Protein AF-A0A0J8TZH1-F1 (afdb_monomer)

pLDDT: mean 82.51, std 19.26, range [28.81, 97.75]

Organism: NCBI:txid451644

Secondary structure (DSSP, 8-state):
-------------TT--TTS--PPPBHHHHHHHHHHHTT-EEES--S-EEE-SS-TTSEEE---SEEEHHHHHHHHHHHTT-EEE-TTS-EEE--TTSBEEE--TTS--PEEEEEEE-TTS-EEEEEE--TT--

Foldseek 3Di:
DDDDDDDDDWPDPPPDDVPDDQDFAFQQNLLVVLVVQAFAKEAFFDLDWAAAQVDLQAIETETDGIDGSNVSSVSLVVQAQHWDQHLVRDTRHRHRRHFYFHHDRNHHGFGFRGWGQDPVRYTYTDGDHDPVPD

Radius of gyration: 15.53 Å; Cα contacts (8 Å, |Δi|>4): 274; chains: 1; bounding box: 38×29×51 Å

Solvent-accessible surface area (backbone atoms only — not comparable to full-atom values): 7620 Å² total; per-residue (Å²): 140,86,86,80,77,94,72,76,89,76,70,57,59,91,86,56,59,97,86,53,75,86,58,65,27,25,42,38,56,48,36,53,53,23,51,75,51,29,85,40,42,31,35,48,53,43,89,52,72,45,47,26,58,80,43,75,82,26,36,16,28,19,69,32,61,76,39,42,22,42,56,49,25,52,55,55,58,72,41,52,81,38,72,46,78,22,89,89,72,43,85,30,76,37,53,48,86,23,46,26,24,49,18,44,90,81,37,69,47,35,25,31,48,46,60,46,74,42,98,86,67,37,24,36,68,36,66,42,78,46,91,87,70,128

Structure (mmCIF, N/CA/C/O backbone):
data_AF-A0A0J8TZH1-F1
#
_entry.id   AF-A0A0J8TZH1-F1
#
loop_
_atom_site.group_PDB
_atom_site.id
_atom_site.type_symbol
_atom_site.label_atom_id
_atom_site.label_alt_id
_atom_site.label_comp_id
_atom_site.label_asym_id
_atom_site.label_entity_id
_atom_site.label_seq_id
_atom_site.pdbx_PDB_ins_code
_atom_site.Cartn_x
_atom_site.Cartn_y
_atom_site.Cartn_z
_atom_site.occupancy
_atom_site.B_iso_or_equiv
_atom_site.auth_seq_id
_atom_site.auth_comp_id
_atom_site.auth_asym_id
_atom_site.auth_atom_id
_atom_site.pdbx_PDB_model_num
ATOM 1 N N . MET A 1 1 ? -15.198 -19.920 35.580 1.00 33.78 1 MET A N 1
ATOM 2 C CA . MET A 1 1 ? -16.263 -19.127 34.936 1.00 33.78 1 MET A CA 1
ATOM 3 C C . MET A 1 1 ? -15.551 -18.093 34.095 1.00 33.78 1 MET A C 1
ATOM 5 O O . MET A 1 1 ? -14.920 -17.218 34.667 1.00 33.78 1 MET A O 1
ATOM 9 N N . ILE A 1 2 ? -15.483 -18.301 32.783 1.00 28.81 2 ILE A N 1
ATOM 10 C CA . ILE A 1 2 ? -14.762 -17.396 31.888 1.00 28.81 2 ILE A CA 1
ATOM 11 C C . ILE A 1 2 ? -15.811 -16.759 30.986 1.00 28.81 2 ILE A C 1
ATOM 13 O O . ILE A 1 2 ? -16.423 -17.442 30.169 1.00 28.81 2 ILE A O 1
ATOM 17 N N . GLU A 1 3 ? -16.058 -15.472 31.211 1.00 33.12 3 GLU A N 1
ATOM 18 C CA . GLU A 1 3 ? -16.819 -14.620 30.307 1.00 33.12 3 GLU A CA 1
ATOM 19 C C . GLU A 1 3 ? -15.886 -14.139 29.194 1.00 33.12 3 GLU A C 1
ATOM 21 O O . GLU A 1 3 ? -14.834 -13.567 29.475 1.00 33.12 3 GLU A O 1
ATOM 26 N N . PHE A 1 4 ? -16.289 -14.313 27.936 1.00 34.97 4 PHE A N 1
ATOM 27 C CA . PHE A 1 4 ? -15.706 -13.570 26.824 1.00 34.97 4 PHE A CA 1
ATOM 28 C C . PHE A 1 4 ? -16.791 -12.712 26.185 1.00 34.97 4 PHE A C 1
ATOM 30 O O . PHE A 1 4 ? -17.778 -13.202 25.638 1.00 34.97 4 PHE A O 1
ATOM 37 N N . ARG A 1 5 ? -16.600 -11.402 26.352 1.00 35.31 5 ARG A N 1
ATOM 38 C CA . ARG A 1 5 ? -17.447 -10.329 25.846 1.00 35.31 5 ARG A CA 1
ATOM 39 C C . ARG A 1 5 ? -17.443 -10.315 24.320 1.00 35.31 5 ARG A C 1
ATOM 41 O O . ARG A 1 5 ? -16.415 -10.510 23.681 1.00 35.31 5 ARG A O 1
ATOM 48 N N . THR A 1 6 ? -18.613 -10.016 23.777 1.00 58.03 6 THR A N 1
ATOM 49 C CA . THR A 1 6 ? -18.880 -9.640 22.389 1.00 58.03 6 THR A CA 1
ATOM 50 C C . THR A 1 6 ? -17.861 -8.616 21.877 1.00 58.03 6 THR A C 1
ATOM 52 O O . THR A 1 6 ? -17.789 -7.509 22.409 1.00 58.03 6 THR A O 1
ATOM 55 N N . GLY A 1 7 ? -17.104 -8.964 20.840 1.00 34.69 7 GLY A N 1
ATOM 56 C CA . GLY A 1 7 ? -16.183 -8.057 20.162 1.00 34.69 7 GLY A CA 1
ATOM 57 C C . GLY A 1 7 ? -15.993 -8.496 18.715 1.00 34.69 7 GLY A C 1
ATOM 58 O O . GLY A 1 7 ? -15.628 -9.637 18.472 1.00 34.69 7 GLY A O 1
ATOM 59 N N . THR A 1 8 ? -16.342 -7.588 17.806 1.00 39.12 8 THR A N 1
ATOM 60 C CA . THR A 1 8 ? -16.113 -7.476 16.354 1.00 39.12 8 THR A CA 1
ATOM 61 C C . THR A 1 8 ? -15.284 -8.582 15.675 1.00 39.12 8 THR A C 1
ATOM 63 O O . THR A 1 8 ? -14.226 -8.939 16.194 1.00 39.12 8 THR A O 1
ATOM 66 N N . PRO A 1 9 ? -15.680 -9.087 14.484 1.00 34.59 9 PRO A N 1
ATOM 67 C CA . PRO A 1 9 ? -14.871 -10.071 13.772 1.00 34.59 9 PRO A CA 1
ATOM 68 C C . PRO A 1 9 ? -13.493 -9.473 13.480 1.00 34.59 9 PRO A C 1
ATOM 70 O 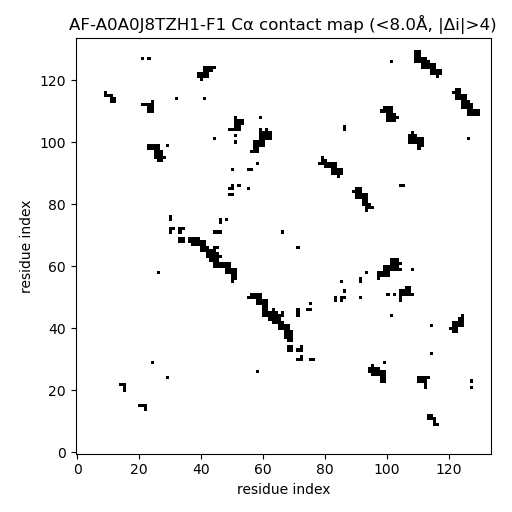O . PRO A 1 9 ? -13.363 -8.530 12.700 1.00 34.59 9 PRO A O 1
ATOM 73 N N . ARG A 1 10 ? -12.460 -10.015 14.131 1.00 41.44 10 ARG A N 1
ATOM 74 C CA . ARG A 1 10 ? -11.081 -9.825 13.697 1.00 41.44 10 ARG A CA 1
ATOM 75 C C . ARG A 1 10 ? -10.970 -10.537 12.358 1.00 41.44 10 ARG A C 1
ATOM 77 O O . ARG A 1 10 ? -10.911 -11.762 12.321 1.00 41.44 10 ARG A O 1
ATOM 84 N N . LEU A 1 11 ? -10.943 -9.779 11.270 1.00 41.56 11 LEU A N 1
ATOM 85 C CA . LEU A 1 11 ? -10.306 -10.240 10.044 1.00 41.56 11 LEU A CA 1
ATOM 86 C C . LEU A 1 11 ? -8.794 -10.188 10.296 1.00 41.56 11 LEU A C 1
ATOM 88 O O . LEU A 1 11 ? -8.092 -9.340 9.772 1.00 41.56 11 LEU A O 1
ATOM 92 N N . SER A 1 12 ? -8.304 -11.045 11.198 1.00 50.41 12 SER A N 1
ATOM 93 C CA . SER A 1 12 ? -6.909 -11.465 11.124 1.00 50.41 12 SER A CA 1
ATOM 94 C C . SER A 1 12 ? -6.729 -12.131 9.772 1.00 50.41 12 SER A C 1
ATOM 96 O O . SER A 1 12 ? -7.662 -12.810 9.327 1.00 50.41 12 SER A O 1
ATOM 98 N N . ASN A 1 13 ? -5.560 -11.977 9.152 1.00 48.03 13 ASN A N 1
ATOM 99 C CA . ASN A 1 13 ? -5.202 -12.751 7.971 1.00 48.03 13 ASN A CA 1
ATOM 100 C C . ASN A 1 13 ? -5.701 -14.210 8.129 1.00 48.03 13 ASN A C 1
ATOM 102 O O . ASN A 1 13 ? -5.221 -14.911 9.026 1.00 48.03 13 ASN A O 1
ATOM 106 N N . PRO A 1 14 ? -6.668 -14.691 7.318 1.00 47.91 14 PRO A N 1
ATOM 107 C CA . PRO A 1 14 ? -7.194 -16.052 7.448 1.00 47.91 14 PRO A CA 1
ATOM 108 C C . PRO A 1 14 ? -6.127 -17.126 7.170 1.00 47.91 14 PRO A C 1
ATOM 110 O O . PRO A 1 14 ? -6.407 -18.316 7.301 1.00 47.91 14 PRO A O 1
ATOM 113 N N . LEU A 1 15 ? -4.913 -16.714 6.791 1.00 47.09 15 LEU A N 1
ATOM 114 C CA . LEU A 1 15 ? -3.772 -17.561 6.474 1.00 47.09 15 LEU A CA 1
ATOM 115 C C . LEU A 1 15 ? -2.757 -17.724 7.617 1.00 47.09 15 LEU A C 1
ATOM 117 O O . LEU A 1 15 ? -1.764 -18.415 7.398 1.00 47.09 15 LEU A O 1
ATOM 121 N N . THR A 1 16 ? -2.962 -17.130 8.801 1.00 46.91 16 THR A N 1
ATOM 122 C CA . THR A 1 16 ? -1.981 -17.242 9.898 1.00 46.91 16 THR A CA 1
ATOM 123 C C . THR A 1 16 ? -2.651 -17.643 11.212 1.00 46.91 16 THR A C 1
ATOM 125 O O . THR A 1 16 ? -3.347 -16.840 11.838 1.00 46.91 16 THR A O 1
ATOM 128 N N . ALA A 1 17 ? -2.442 -18.886 11.658 1.00 45.31 17 ALA A N 1
ATOM 129 C CA . ALA A 1 17 ? -2.862 -19.316 12.988 1.00 45.31 17 ALA A CA 1
ATOM 130 C C . ALA A 1 17 ? -1.886 -18.798 14.068 1.00 45.31 17 ALA A C 1
ATOM 132 O O . ALA A 1 17 ? -0.729 -18.484 13.770 1.00 45.31 17 ALA A O 1
ATOM 133 N N . PRO A 1 18 ? -2.300 -18.712 15.348 1.00 45.38 18 PRO A N 1
ATOM 134 C CA . PRO A 1 18 ? -1.391 -18.355 16.434 1.00 45.38 18 PRO A CA 1
ATOM 135 C C . PRO A 1 18 ? -0.218 -19.347 16.519 1.00 45.38 18 PRO A C 1
ATOM 137 O O . PRO A 1 18 ? -0.422 -20.516 16.840 1.00 45.38 18 PRO A O 1
ATOM 140 N N . GLY A 1 19 ? 1.003 -18.874 16.255 1.00 52.00 19 GLY A N 1
ATOM 141 C CA . GLY A 1 19 ? 2.227 -19.687 16.258 1.00 52.00 19 GLY A CA 1
ATOM 142 C C . GLY A 1 19 ? 2.776 -20.031 14.870 1.00 52.00 19 GLY A C 1
ATOM 143 O O . GLY A 1 19 ? 3.916 -20.488 14.788 1.00 52.00 19 GLY A O 1
ATOM 144 N N . ASP A 1 20 ? 2.025 -19.763 13.798 1.00 54.47 20 ASP A N 1
ATOM 145 C CA . ASP A 1 20 ? 2.555 -19.845 12.438 1.00 54.47 20 ASP A CA 1
ATOM 146 C C . ASP A 1 20 ? 3.507 -18.672 12.155 1.00 54.47 20 ASP A C 1
ATOM 148 O O . ASP A 1 20 ? 3.314 -17.567 12.681 1.00 54.47 20 ASP A O 1
ATOM 152 N N . PRO A 1 21 ? 4.544 -18.878 11.320 1.00 64.19 21 PRO A N 1
ATOM 153 C CA . PRO A 1 21 ? 5.376 -17.779 10.864 1.00 64.19 21 PRO A CA 1
ATOM 154 C C . PRO A 1 21 ? 4.496 -16.745 10.162 1.00 64.19 21 PRO A C 1
ATOM 156 O O . PRO A 1 21 ? 3.700 -17.080 9.284 1.00 64.19 21 PRO A O 1
ATOM 159 N N . VAL A 1 22 ? 4.649 -15.481 10.557 1.00 72.62 22 VAL A N 1
ATOM 160 C CA . VAL A 1 22 ? 3.945 -14.357 9.939 1.00 72.62 22 VAL A CA 1
ATOM 161 C C . VAL A 1 22 ? 4.253 -14.365 8.443 1.00 72.62 22 VAL A C 1
ATOM 163 O O . VAL A 1 22 ? 5.395 -14.141 8.044 1.00 72.62 22 VAL A O 1
ATOM 166 N N . LYS A 1 23 ? 3.242 -14.662 7.622 1.00 84.06 23 LYS A N 1
ATOM 167 C CA . LYS A 1 23 ? 3.384 -14.724 6.168 1.00 84.06 23 L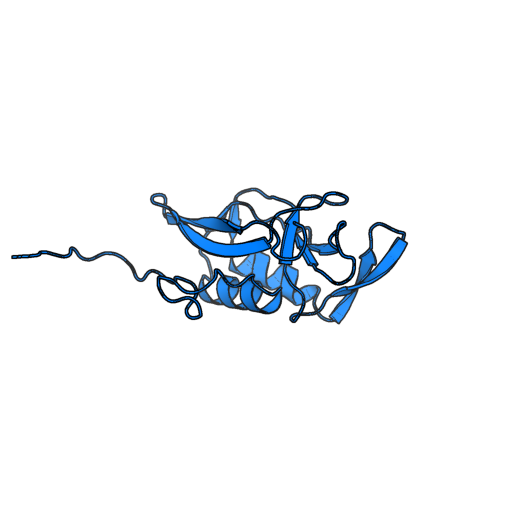YS A CA 1
ATOM 168 C C . LYS A 1 23 ? 3.312 -13.306 5.582 1.00 84.06 23 LYS A C 1
ATOM 170 O O . LYS A 1 23 ? 2.273 -12.663 5.736 1.00 84.06 23 LYS A O 1
ATOM 175 N N . PRO A 1 24 ? 4.359 -12.831 4.883 1.00 90.62 24 PRO A N 1
ATOM 176 C CA . PRO A 1 24 ? 4.302 -11.581 4.135 1.00 90.62 24 PRO A CA 1
ATOM 177 C C . PRO A 1 24 ? 3.185 -11.574 3.095 1.00 90.62 24 PRO A C 1
ATOM 179 O O . PRO A 1 24 ? 2.944 -12.584 2.428 1.00 90.62 24 PRO A O 1
ATOM 182 N N . TYR A 1 25 ? 2.531 -10.427 2.943 1.00 93.75 25 TYR A N 1
ATOM 183 C CA . TYR A 1 25 ? 1.562 -10.212 1.881 1.00 93.75 25 TYR A CA 1
ATOM 184 C C . TYR A 1 25 ? 2.266 -10.138 0.535 1.00 93.75 25 TYR A C 1
ATOM 186 O O . TYR A 1 25 ? 3.300 -9.482 0.370 1.00 93.75 25 TYR A O 1
ATOM 194 N N . THR A 1 26 ? 1.651 -10.770 -0.455 1.00 95.62 26 THR A N 1
ATOM 195 C CA . THR A 1 26 ? 1.822 -10.354 -1.840 1.00 95.62 26 THR A CA 1
ATOM 196 C C . THR A 1 26 ? 0.979 -9.107 -2.128 1.00 95.62 26 THR A C 1
ATOM 198 O O . THR A 1 26 ? 0.058 -8.768 -1.380 1.00 95.62 26 THR A O 1
ATOM 201 N N . LEU A 1 27 ? 1.256 -8.411 -3.231 1.00 95.81 27 LEU A N 1
ATOM 202 C CA . LEU A 1 27 ? 0.430 -7.295 -3.686 1.00 95.81 27 LEU A CA 1
ATOM 203 C C . LEU A 1 27 ? -1.024 -7.742 -3.925 1.00 95.81 27 LEU A C 1
ATOM 205 O O . LEU A 1 27 ? -1.947 -6.988 -3.631 1.00 95.81 27 LEU A O 1
ATOM 209 N N . GLY A 1 28 ? -1.228 -8.971 -4.411 1.00 96.38 28 GLY A N 1
ATOM 210 C CA . GLY A 1 28 ? -2.547 -9.589 -4.546 1.00 96.38 28 GLY A CA 1
ATOM 211 C C . GLY A 1 28 ? -3.246 -9.770 -3.199 1.00 96.38 28 GLY A C 1
ATOM 212 O O . GLY A 1 28 ? -4.362 -9.282 -3.043 1.00 96.38 28 GLY A O 1
ATOM 213 N N . ASP A 1 29 ? -2.565 -10.366 -2.211 1.00 96.00 29 ASP A N 1
ATOM 214 C CA . ASP A 1 29 ? -3.122 -10.560 -0.860 1.00 96.00 29 ASP A CA 1
ATOM 215 C C . ASP A 1 29 ? -3.564 -9.221 -0.237 1.00 96.00 29 ASP A C 1
ATOM 217 O O . ASP A 1 29 ? -4.646 -9.115 0.345 1.00 96.00 29 ASP A O 1
ATOM 221 N N . LEU A 1 30 ? -2.749 -8.170 -0.400 1.00 96.50 30 LEU A N 1
ATOM 222 C CA . LEU A 1 30 ? -3.076 -6.831 0.087 1.00 96.50 30 LEU A CA 1
ATOM 223 C C . LEU A 1 30 ? -4.310 -6.248 -0.617 1.00 96.50 30 LEU A C 1
ATOM 225 O O . LEU A 1 30 ? -5.187 -5.694 0.048 1.00 96.50 30 LEU A O 1
ATOM 229 N N . ILE A 1 31 ? -4.388 -6.353 -1.948 1.00 97.19 31 ILE A N 1
ATOM 230 C CA . ILE A 1 31 ? -5.538 -5.867 -2.725 1.00 97.19 31 ILE A CA 1
ATOM 231 C C . ILE A 1 31 ? -6.814 -6.585 -2.286 1.00 97.19 31 ILE A C 1
ATOM 233 O O . ILE A 1 31 ? -7.816 -5.915 -2.029 1.00 97.19 31 ILE A O 1
ATOM 237 N N . ASP A 1 32 ? -6.776 -7.910 -2.156 1.00 96.62 32 ASP A N 1
ATOM 238 C CA . ASP A 1 32 ? -7.928 -8.714 -1.753 1.00 96.62 32 ASP A CA 1
ATOM 239 C C . ASP A 1 32 ? -8.407 -8.323 -0.349 1.00 96.62 32 ASP A C 1
ATOM 241 O O . ASP A 1 32 ? -9.602 -8.083 -0.142 1.00 96.62 32 ASP A O 1
ATOM 245 N N . HIS A 1 33 ? -7.487 -8.149 0.608 1.00 95.19 33 HIS A N 1
ATOM 246 C CA . HIS A 1 33 ? -7.853 -7.705 1.953 1.00 95.19 33 HIS A CA 1
ATOM 247 C C . HIS A 1 33 ? -8.481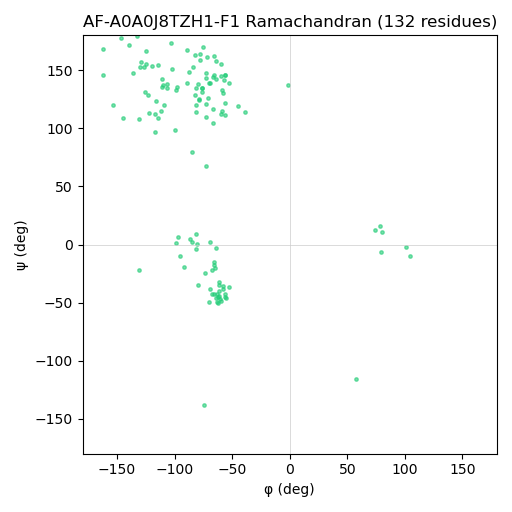 -6.298 1.928 1.00 95.19 33 HIS A C 1
ATOM 249 O O . HIS A 1 33 ? -9.550 -6.082 2.501 1.00 95.19 33 HIS A O 1
ATOM 255 N N . LEU A 1 34 ? -7.896 -5.346 1.193 1.00 96.75 34 LEU A N 1
ATOM 256 C CA . LEU A 1 34 ? -8.451 -3.995 1.045 1.00 96.75 34 LEU A CA 1
ATOM 257 C C . LEU A 1 34 ? -9.845 -3.991 0.386 1.00 96.75 34 LEU A C 1
ATOM 259 O O . LEU A 1 34 ? -10.697 -3.180 0.758 1.00 96.75 34 LEU A O 1
ATOM 263 N N . GLN A 1 35 ? -10.106 -4.894 -0.566 1.00 96.62 35 GLN A N 1
ATOM 264 C CA . GLN A 1 35 ? -11.428 -5.049 -1.180 1.00 96.62 35 GLN A CA 1
ATOM 265 C C . GLN A 1 35 ? -12.471 -5.540 -0.171 1.00 96.62 35 GLN A C 1
ATOM 267 O O . GLN A 1 35 ? -13.574 -4.992 -0.133 1.00 96.62 35 GLN A O 1
ATOM 272 N N . VAL A 1 36 ? -12.116 -6.512 0.677 1.00 95.62 36 VAL A N 1
ATOM 273 C CA . VAL A 1 36 ? -12.990 -7.009 1.756 1.00 95.62 36 VAL A CA 1
ATOM 274 C C . VAL A 1 36 ? -13.330 -5.895 2.751 1.00 95.62 36 VAL A C 1
ATOM 276 O O . VAL A 1 36 ? -14.482 -5.769 3.166 1.00 95.62 36 VAL A O 1
ATOM 279 N N . LEU A 1 37 ? -12.359 -5.043 3.093 1.00 94.12 37 LEU A N 1
ATOM 280 C CA . LEU A 1 37 ? -12.564 -3.903 3.995 1.00 94.12 37 LEU A CA 1
ATOM 281 C C . LEU A 1 37 ? -13.479 -2.810 3.410 1.00 94.12 37 LEU A C 1
ATOM 283 O O . LEU A 1 37 ? -14.071 -2.019 4.154 1.00 94.12 37 LEU A O 1
ATOM 287 N N . GLY A 1 38 ? -13.617 -2.741 2.084 1.00 95.06 38 GLY A N 1
ATOM 288 C CA . GLY A 1 38 ? -14.549 -1.848 1.403 1.00 95.06 38 GLY A CA 1
ATOM 289 C C . GLY A 1 38 ? -14.331 -0.372 1.753 1.00 95.06 38 GLY A C 1
ATOM 290 O O . GLY A 1 38 ? -13.312 0.225 1.422 1.00 95.06 38 GLY A O 1
ATOM 291 N N . ASN A 1 39 ? -15.309 0.264 2.401 1.00 96.75 39 ASN A N 1
ATOM 292 C CA . ASN A 1 39 ? -15.253 1.697 2.722 1.00 96.75 39 ASN A CA 1
ATOM 293 C C . ASN A 1 39 ? -14.536 2.033 4.040 1.00 96.75 39 ASN A C 1
ATOM 295 O O . ASN A 1 39 ? -14.539 3.207 4.429 1.00 96.75 39 ASN A O 1
ATOM 299 N N . ALA A 1 40 ? -13.945 1.044 4.717 1.00 97.12 40 ALA A N 1
ATOM 300 C CA . ALA A 1 40 ? -13.158 1.269 5.923 1.00 97.12 40 ALA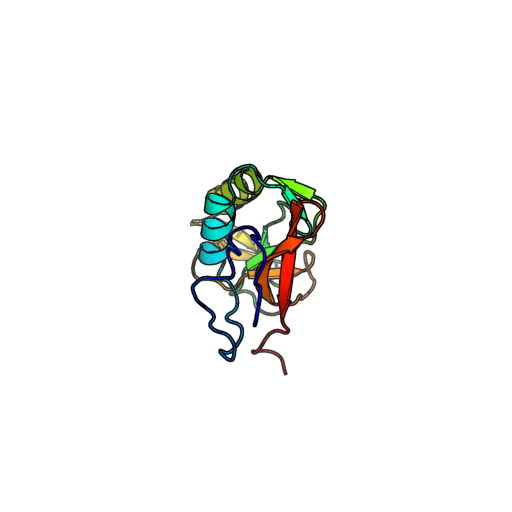 A CA 1
ATOM 301 C C . ALA A 1 40 ? -11.956 2.193 5.658 1.00 97.12 40 ALA A C 1
ATOM 303 O O . ALA A 1 40 ? -11.471 2.321 4.529 1.00 97.12 40 ALA A O 1
ATOM 304 N N . LYS A 1 41 ? -11.489 2.857 6.716 1.00 97.75 41 LYS A N 1
ATOM 305 C CA . LYS A 1 41 ? -10.291 3.699 6.680 1.00 97.75 41 LYS A CA 1
ATOM 306 C C . LYS A 1 41 ? -9.062 2.857 7.000 1.00 97.75 41 LYS A C 1
ATOM 308 O O . LYS A 1 41 ? -9.116 2.058 7.929 1.00 97.75 41 LYS A O 1
ATOM 313 N N . VAL A 1 42 ? -7.974 3.089 6.277 1.00 97.12 42 VAL A N 1
ATOM 314 C CA . VAL A 1 42 ? -6.671 2.447 6.460 1.00 97.12 42 VAL A CA 1
ATOM 315 C C . VAL A 1 42 ? -5.619 3.535 6.629 1.00 97.12 42 VAL A C 1
ATOM 317 O O . VAL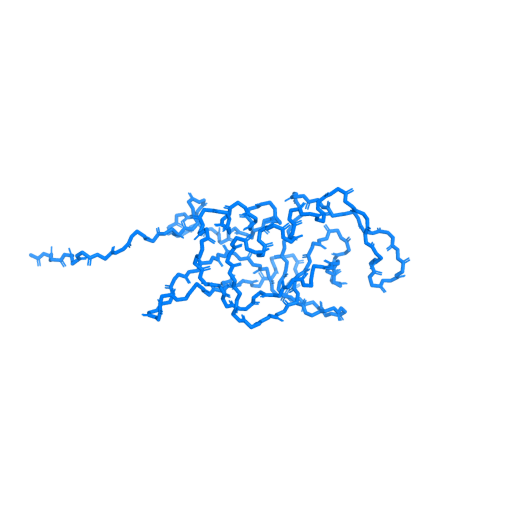 A 1 42 ? -5.585 4.486 5.851 1.00 97.12 42 VAL A O 1
ATOM 320 N N . ARG A 1 43 ? -4.773 3.413 7.647 1.00 97.00 43 ARG A N 1
ATOM 321 C CA . ARG A 1 43 ? -3.675 4.329 7.955 1.00 97.00 43 ARG A CA 1
ATOM 322 C C . ARG A 1 43 ? -2.341 3.688 7.598 1.00 97.00 43 ARG A C 1
ATOM 324 O O . ARG A 1 43 ? -2.119 2.526 7.919 1.00 97.00 43 ARG A O 1
ATOM 331 N N . GLY A 1 44 ? -1.447 4.471 6.997 1.00 93.81 44 GLY A N 1
ATOM 332 C CA . GLY A 1 44 ? -0.067 4.062 6.732 1.00 93.81 44 GLY A CA 1
ATOM 333 C C . GLY A 1 44 ? 0.212 3.630 5.294 1.00 93.81 44 GLY A C 1
ATOM 334 O O . GLY A 1 44 ? 1.367 3.381 4.979 1.00 93.81 44 GLY A O 1
ATOM 335 N N . LEU A 1 45 ? -0.785 3.607 4.404 1.00 95.81 45 LEU A N 1
ATOM 336 C CA . LEU A 1 45 ? -0.599 3.327 2.974 1.00 95.81 45 LEU A CA 1
ATOM 337 C C . LEU A 1 45 ? -0.865 4.577 2.137 1.00 95.81 45 LEU A C 1
ATOM 339 O O . LEU A 1 45 ? -1.860 5.270 2.356 1.00 95.81 45 LEU A O 1
ATOM 343 N N . SER A 1 46 ? 0.003 4.842 1.163 1.00 95.25 46 SER A N 1
ATOM 344 C CA . SER A 1 46 ? -0.229 5.836 0.110 1.00 95.25 46 SER A CA 1
ATOM 345 C C . SER A 1 46 ? -0.620 5.168 -1.211 1.00 95.25 46 SER A C 1
ATOM 347 O O . SER A 1 46 ? -0.559 3.949 -1.358 1.00 95.25 46 SER A O 1
ATOM 349 N N . ASP A 1 47 ? -0.988 5.957 -2.215 1.00 92.44 47 ASP A N 1
ATOM 350 C CA . ASP A 1 47 ? -1.211 5.479 -3.582 1.00 92.44 47 ASP A CA 1
ATOM 351 C C . ASP A 1 47 ? 0.088 5.297 -4.395 1.00 92.44 47 ASP A C 1
ATOM 353 O O . ASP A 1 47 ? 0.044 4.889 -5.562 1.00 92.44 47 ASP A O 1
ATOM 357 N N . GLN A 1 48 ? 1.250 5.568 -3.790 1.00 92.38 48 GLN A N 1
ATOM 358 C CA . GLN A 1 48 ? 2.553 5.509 -4.444 1.00 92.38 48 GLN A CA 1
ATOM 359 C C . GLN A 1 48 ? 3.113 4.086 -4.437 1.00 92.38 48 GLN A C 1
ATOM 361 O O . GLN A 1 48 ? 3.977 3.735 -3.636 1.00 92.38 48 GLN A O 1
ATOM 366 N N . LEU A 1 49 ? 2.617 3.269 -5.364 1.00 92.44 49 LEU A N 1
ATOM 367 C CA . LEU A 1 49 ? 3.195 1.966 -5.684 1.00 92.44 49 LEU A CA 1
ATOM 368 C C . LEU A 1 49 ? 4.465 2.141 -6.533 1.00 92.44 49 LEU A C 1
ATOM 370 O O . LEU A 1 49 ? 4.446 2.835 -7.551 1.00 92.44 49 LEU A O 1
ATOM 374 N N . HIS A 1 50 ? 5.548 1.474 -6.149 1.00 90.38 50 HIS A N 1
ATOM 375 C CA . HIS A 1 50 ? 6.824 1.457 -6.862 1.00 90.38 50 HIS A CA 1
ATOM 376 C C . HIS A 1 50 ? 7.537 0.102 -6.713 1.00 90.38 50 HIS A C 1
ATOM 378 O O . HIS A 1 50 ? 7.041 -0.810 -6.056 1.00 90.38 50 HIS A O 1
ATOM 384 N N . SER A 1 51 ? 8.698 -0.053 -7.353 1.00 87.88 51 SER A N 1
ATOM 385 C CA . SER A 1 51 ? 9.595 -1.186 -7.092 1.00 87.88 51 SER A CA 1
ATOM 386 C C . SER A 1 51 ? 10.273 -1.016 -5.732 1.00 87.88 51 SER A C 1
ATOM 388 O O . SER 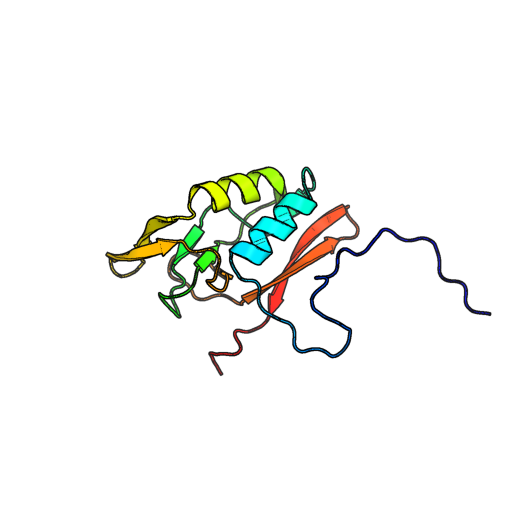A 1 51 ? 10.667 0.107 -5.390 1.00 87.88 51 SER A O 1
ATOM 390 N N . ASP A 1 52 ? 10.483 -2.102 -4.997 1.00 80.88 52 ASP A N 1
ATOM 391 C CA . ASP A 1 52 ? 11.346 -2.077 -3.815 1.00 80.88 52 ASP A CA 1
ATOM 392 C C . ASP A 1 52 ? 12.815 -1.804 -4.203 1.00 80.88 52 ASP A C 1
ATOM 394 O O . ASP A 1 52 ? 13.282 -2.184 -5.281 1.00 80.88 52 ASP A O 1
ATOM 398 N N . ARG A 1 53 ? 13.554 -1.086 -3.345 1.00 80.56 53 ARG A N 1
ATOM 399 C CA . ARG A 1 53 ? 14.973 -0.768 -3.596 1.00 80.56 53 ARG A CA 1
ATOM 400 C C . ARG A 1 53 ? 15.897 -1.939 -3.271 1.00 80.56 53 ARG A C 1
ATOM 402 O O . ARG A 1 53 ? 16.952 -2.054 -3.908 1.00 80.56 53 ARG A O 1
ATOM 409 N N . GLY A 1 54 ? 15.554 -2.713 -2.244 1.00 73.44 54 GLY A N 1
ATOM 410 C CA . GLY A 1 54 ? 16.339 -3.851 -1.778 1.00 73.44 54 GLY A CA 1
ATOM 411 C C . GLY A 1 54 ? 16.298 -4.991 -2.784 1.00 73.44 54 GLY A C 1
ATOM 412 O O . GLY A 1 54 ? 17.328 -5.612 -3.047 1.00 73.44 54 GLY A O 1
ATOM 413 N N . ASP A 1 55 ? 15.138 -5.191 -3.404 1.00 73.81 55 ASP A N 1
ATOM 414 C CA . ASP A 1 55 ? 14.891 -6.246 -4.371 1.00 73.81 55 ASP A CA 1
ATOM 415 C C . ASP A 1 55 ? 13.930 -5.780 -5.479 1.00 73.81 55 ASP A C 1
ATOM 417 O O . ASP A 1 55 ? 12.726 -5.619 -5.280 1.00 73.81 55 ASP A O 1
ATOM 421 N N . TYR A 1 56 ? 14.470 -5.594 -6.686 1.00 73.31 56 TYR A N 1
ATOM 422 C CA . TYR A 1 56 ? 13.729 -5.110 -7.860 1.00 73.31 56 TYR A CA 1
ATOM 423 C C . TYR A 1 56 ? 12.715 -6.122 -8.407 1.00 73.31 56 TYR A C 1
ATOM 425 O O . TYR A 1 56 ? 12.062 -5.840 -9.408 1.00 73.31 56 TYR A O 1
ATOM 433 N N . GLU A 1 57 ? 12.570 -7.283 -7.774 1.00 81.50 57 GLU A N 1
ATOM 434 C CA . GLU A 1 57 ? 11.512 -8.249 -8.058 1.00 81.50 57 GLU A CA 1
ATOM 435 C C . GLU A 1 57 ? 10.328 -8.121 -7.086 1.00 81.50 57 GLU A C 1
ATOM 437 O O . GLU A 1 57 ? 9.394 -8.918 -7.148 1.00 81.50 57 GLU A O 1
ATOM 442 N N . ARG A 1 58 ? 10.316 -7.103 -6.210 1.00 86.44 58 ARG A N 1
ATOM 443 C CA . ARG A 1 58 ? 9.247 -6.860 -5.229 1.00 86.44 58 ARG A CA 1
ATOM 444 C C . ARG A 1 58 ? 8.571 -5.512 -5.415 1.00 86.44 58 ARG A C 1
ATOM 446 O O . ARG A 1 58 ? 9.150 -4.552 -5.923 1.00 86.44 58 ARG A O 1
ATOM 453 N N . SER A 1 59 ? 7.321 -5.450 -4.971 1.00 91.31 59 SER A N 1
ATOM 454 C CA . SER A 1 59 ? 6.553 -4.210 -4.919 1.00 91.31 59 SER A CA 1
ATOM 455 C C . SER A 1 59 ? 6.816 -3.486 -3.600 1.00 91.31 59 SER A C 1
ATOM 457 O O . SER A 1 59 ? 7.014 -4.117 -2.566 1.00 91.31 59 SER A O 1
ATOM 459 N N . ALA A 1 60 ? 6.762 -2.163 -3.611 1.00 92.69 60 ALA A N 1
ATOM 460 C CA . ALA A 1 60 ? 6.796 -1.337 -2.414 1.00 92.69 60 ALA A CA 1
ATOM 461 C C . ALA A 1 60 ? 5.746 -0.228 -2.507 1.00 92.69 60 ALA A C 1
ATOM 463 O O . ALA A 1 60 ? 5.410 0.242 -3.596 1.00 92.69 60 ALA A O 1
ATOM 464 N N . ILE A 1 61 ? 5.202 0.154 -1.358 1.00 94.94 61 ILE A N 1
ATOM 465 C CA . ILE A 1 61 ? 4.233 1.237 -1.214 1.00 94.94 61 ILE A CA 1
ATOM 466 C C . ILE A 1 61 ? 4.817 2.238 -0.226 1.00 94.94 61 ILE A C 1
ATOM 468 O O . ILE A 1 61 ? 5.192 1.858 0.886 1.00 94.94 61 ILE A O 1
ATOM 472 N N . ALA A 1 62 ? 4.856 3.515 -0.607 1.00 94.00 62 ALA A N 1
ATOM 473 C CA . ALA A 1 62 ? 5.316 4.551 0.306 1.00 94.00 62 ALA A CA 1
ATOM 474 C C . ALA A 1 62 ? 4.338 4.715 1.488 1.00 94.00 62 ALA A C 1
ATOM 476 O O . ALA A 1 62 ? 3.115 4.624 1.288 1.00 94.00 62 ALA A O 1
ATOM 477 N N . PRO A 1 63 ? 4.834 4.997 2.706 1.00 94.12 63 PRO A N 1
ATOM 478 C CA . PRO A 1 63 ? 3.991 5.355 3.836 1.00 94.12 63 PRO A CA 1
ATOM 479 C C . PRO A 1 63 ? 3.050 6.514 3.497 1.00 94.12 63 PRO A C 1
ATOM 481 O O . PRO A 1 63 ? 3.425 7.484 2.840 1.00 94.12 63 PRO A O 1
ATOM 484 N N . GLY A 1 64 ? 1.806 6.416 3.955 1.00 93.25 64 GLY A N 1
ATOM 485 C CA . GLY A 1 64 ? 0.775 7.417 3.689 1.00 93.25 64 GLY A CA 1
ATOM 486 C C . GLY A 1 64 ? -0.011 7.832 4.923 1.00 93.25 64 GLY A C 1
ATOM 487 O O . GLY A 1 64 ? 0.206 7.345 6.033 1.00 93.25 64 GLY A O 1
ATOM 488 N N . GLY A 1 65 ? -0.950 8.753 4.704 1.00 93.50 65 GLY A N 1
ATOM 489 C CA . GLY A 1 65 ? -1.902 9.203 5.712 1.00 93.50 65 GLY A CA 1
ATOM 490 C C . GLY A 1 65 ? -3.002 8.173 5.976 1.00 93.50 65 GLY A C 1
ATOM 491 O O . GLY A 1 65 ? -2.755 6.978 6.105 1.00 93.50 65 GLY A O 1
ATOM 492 N N . THR A 1 66 ? -4.240 8.649 6.108 1.00 97.00 66 THR A N 1
ATOM 493 C CA . THR A 1 66 ? -5.422 7.787 6.247 1.00 97.00 66 THR A CA 1
ATOM 494 C C . THR A 1 66 ? -6.257 7.852 4.979 1.00 97.00 66 THR A C 1
ATOM 496 O O . THR A 1 66 ? -6.775 8.913 4.643 1.00 97.00 66 THR A O 1
ATOM 499 N N . GLU A 1 67 ? -6.440 6.709 4.329 1.00 96.94 67 GLU A N 1
ATOM 500 C CA . GLU A 1 67 ? -7.142 6.563 3.054 1.00 96.94 67 GLU A CA 1
ATOM 501 C C . GLU A 1 67 ? -8.283 5.543 3.152 1.00 96.94 67 GLU A C 1
ATOM 503 O O . GLU A 1 67 ? -8.397 4.794 4.121 1.00 96.94 67 GLU A O 1
ATOM 508 N N . ARG A 1 68 ? -9.176 5.512 2.158 1.00 97.62 68 ARG A N 1
ATOM 509 C CA . ARG A 1 68 ? -10.230 4.481 2.083 1.00 97.62 68 ARG A CA 1
ATOM 510 C C . ARG A 1 68 ? -9.674 3.194 1.475 1.00 97.62 68 ARG A C 1
ATOM 512 O O . ARG A 1 68 ? -9.058 3.248 0.413 1.00 97.62 68 ARG A O 1
ATOM 519 N N . ALA A 1 69 ? -9.976 2.040 2.071 1.00 97.31 69 ALA A N 1
ATOM 520 C CA . ALA A 1 69 ? -9.489 0.744 1.589 1.00 97.31 69 ALA A CA 1
ATOM 521 C C . ALA A 1 69 ? -9.874 0.480 0.119 1.00 97.31 69 ALA A C 1
ATOM 523 O O . ALA A 1 69 ? -9.023 0.147 -0.700 1.00 97.31 69 ALA A O 1
ATOM 524 N N . SER A 1 70 ? -11.128 0.749 -0.253 1.00 96.56 70 SER A N 1
ATOM 525 C CA . SER A 1 70 ? -11.631 0.617 -1.627 1.00 96.56 70 SER A CA 1
ATOM 526 C C . SER A 1 70 ? -10.914 1.517 -2.635 1.00 96.56 70 SER A C 1
ATOM 528 O O . SER A 1 70 ? -10.755 1.146 -3.799 1.00 96.56 70 SER A O 1
ATOM 530 N N . GLN A 1 71 ? -10.470 2.699 -2.203 1.00 97.38 71 GLN A N 1
ATOM 531 C CA . GLN A 1 71 ? -9.708 3.622 -3.037 1.00 97.38 71 GLN A CA 1
ATOM 532 C C . GLN A 1 71 ? -8.307 3.063 -3.309 1.00 97.38 71 GLN A C 1
ATOM 534 O O . GLN A 1 71 ? -7.910 2.988 -4.472 1.00 97.38 71 GLN A O 1
ATOM 539 N N . LEU A 1 72 ? -7.610 2.620 -2.258 1.00 97.62 72 LEU A N 1
ATOM 540 C CA . LEU A 1 72 ? -6.288 1.996 -2.353 1.00 97.62 72 LEU A CA 1
ATOM 541 C C . LEU A 1 72 ? -6.332 0.735 -3.226 1.00 97.62 72 LEU A C 1
ATOM 543 O O . LEU A 1 72 ? -5.570 0.624 -4.183 1.00 97.62 72 LEU A O 1
ATOM 547 N N . ALA A 1 73 ? -7.296 -0.159 -2.979 1.00 97.50 73 ALA A N 1
ATOM 548 C CA . ALA A 1 73 ? -7.497 -1.367 -3.778 1.00 97.50 73 ALA A CA 1
ATOM 549 C C . ALA A 1 73 ? -7.673 -1.043 -5.266 1.00 97.50 73 ALA A C 1
ATOM 551 O O . ALA A 1 73 ? -7.031 -1.659 -6.114 1.00 97.50 73 ALA A O 1
ATOM 552 N N . ARG A 1 74 ? -8.504 -0.044 -5.601 1.00 97.50 74 ARG A N 1
ATOM 553 C CA . ARG A 1 74 ? -8.711 0.376 -6.995 1.00 97.50 74 ARG A CA 1
ATOM 554 C C . ARG A 1 74 ? -7.429 0.926 -7.618 1.00 97.50 74 ARG A C 1
ATOM 556 O O . ARG A 1 74 ? -7.136 0.611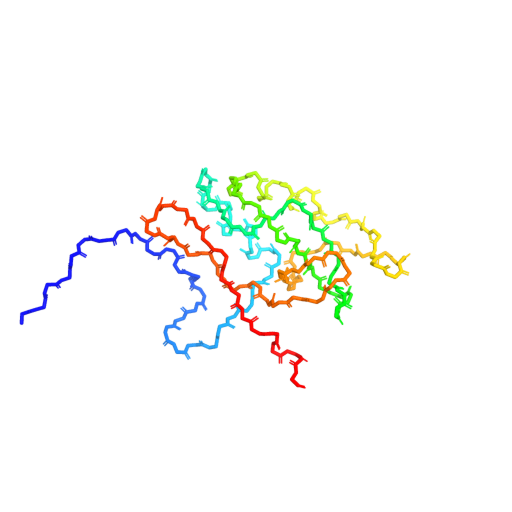 -8.769 1.00 97.50 74 ARG A O 1
ATOM 563 N N . MET A 1 75 ? -6.682 1.744 -6.879 1.00 96.12 75 MET A N 1
ATOM 564 C CA . MET A 1 75 ? -5.427 2.332 -7.348 1.00 96.12 75 MET A CA 1
ATOM 565 C C . MET A 1 75 ? -4.385 1.250 -7.635 1.00 96.12 75 MET A C 1
ATOM 567 O O . MET A 1 75 ? -3.846 1.220 -8.739 1.00 96.12 75 MET A O 1
ATOM 571 N N . TYR A 1 76 ? -4.160 0.315 -6.715 1.00 96.88 76 TYR A N 1
ATOM 572 C CA . TYR A 1 76 ? -3.195 -0.767 -6.922 1.00 96.88 76 TYR A CA 1
ATOM 573 C C . TYR A 1 76 ? -3.640 -1.736 -8.016 1.00 96.88 76 TYR A C 1
ATOM 575 O O . TYR A 1 76 ? -2.848 -2.061 -8.898 1.00 96.88 76 TYR A O 1
ATOM 583 N N . MET A 1 77 ? -4.922 -2.115 -8.037 1.00 96.44 77 MET A N 1
ATOM 584 C CA . MET A 1 77 ? -5.478 -2.973 -9.085 1.00 96.44 77 MET A CA 1
ATOM 585 C C . MET A 1 77 ? -5.295 -2.355 -10.477 1.00 96.44 77 MET A C 1
ATOM 587 O O . MET A 1 77 ? -4.959 -3.059 -11.423 1.00 96.44 77 MET A O 1
ATOM 591 N N . SER A 1 78 ? -5.439 -1.030 -10.605 1.00 96.31 78 SER A N 1
ATOM 592 C CA . SER A 1 78 ? -5.235 -0.327 -11.882 1.00 96.31 78 SER A CA 1
ATOM 593 C C . SER A 1 78 ? -3.792 -0.365 -12.399 1.00 96.31 78 SER A C 1
ATOM 595 O O . SER A 1 78 ? -3.561 -0.102 -13.578 1.00 96.31 78 SER A O 1
ATOM 597 N N . ARG A 1 79 ? -2.821 -0.685 -11.533 1.00 94.19 79 ARG A N 1
ATOM 598 C CA . ARG A 1 79 ? -1.401 -0.802 -11.885 1.00 94.19 79 ARG A CA 1
ATOM 599 C C . ARG A 1 79 ? -1.014 -2.227 -12.272 1.00 94.19 79 ARG A C 1
ATOM 601 O O . ARG A 1 79 ? 0.012 -2.394 -12.924 1.00 94.19 79 ARG A O 1
ATOM 608 N N . ILE A 1 80 ? -1.787 -3.245 -11.900 1.00 95.94 80 ILE A N 1
ATOM 609 C CA . ILE A 1 80 ? -1.465 -4.643 -12.213 1.00 95.94 80 ILE A CA 1
ATOM 610 C C . ILE A 1 80 ? -1.351 -4.845 -13.730 1.00 95.94 80 ILE A C 1
ATOM 612 O O . ILE A 1 80 ? -2.200 -4.394 -14.497 1.00 95.94 80 ILE A O 1
ATOM 616 N N . GLY A 1 81 ? -0.292 -5.530 -14.165 1.00 92.56 81 GLY A N 1
ATOM 617 C CA . GLY A 1 81 ? -0.004 -5.789 -15.578 1.00 92.56 81 GLY A CA 1
ATOM 618 C C . GLY A 1 81 ? 0.632 -4.609 -16.318 1.00 92.56 81 GLY A C 1
ATOM 619 O O . GLY A 1 81 ? 1.040 -4.769 -17.466 1.00 92.56 81 GLY A O 1
ATOM 620 N N . SER A 1 82 ? 0.750 -3.444 -15.675 1.00 91.94 82 SER A N 1
ATOM 621 C CA . SER A 1 82 ? 1.529 -2.323 -16.201 1.00 91.94 82 SER A CA 1
ATOM 622 C C . SER A 1 82 ? 3.020 -2.478 -15.892 1.00 91.94 82 SER A C 1
ATOM 624 O O . SER A 1 82 ? 3.429 -3.246 -15.015 1.00 91.94 82 SER A O 1
ATOM 626 N N . THR A 1 83 ? 3.833 -1.708 -16.609 1.00 90.56 83 THR A N 1
ATOM 627 C CA . THR A 1 83 ? 5.258 -1.537 -16.329 1.00 90.56 83 THR A CA 1
ATOM 628 C C . THR A 1 83 ? 5.480 -0.149 -15.745 1.00 90.56 83 THR A C 1
ATOM 630 O O . THR A 1 83 ? 4.947 0.837 -16.255 1.00 90.56 83 THR A O 1
ATOM 633 N N . MET A 1 84 ? 6.270 -0.060 -14.679 1.00 87.19 84 MET A N 1
ATOM 634 C CA . MET A 1 84 ? 6.714 1.205 -14.093 1.00 87.19 84 MET A CA 1
ATOM 635 C C . MET A 1 84 ? 8.226 1.343 -14.242 1.00 87.19 84 MET A C 1
ATOM 637 O O . MET A 1 84 ? 8.939 0.345 -14.300 1.00 87.19 84 MET A O 1
ATOM 641 N N . THR A 1 85 ? 8.734 2.574 -14.264 1.00 80.25 85 THR A N 1
ATOM 642 C CA . THR A 1 85 ? 10.180 2.803 -14.205 1.00 80.25 85 THR A CA 1
ATOM 643 C C . THR A 1 85 ? 10.669 2.513 -12.789 1.00 80.25 85 THR A C 1
ATOM 645 O O . THR A 1 85 ? 10.358 3.245 -11.849 1.00 80.25 85 THR A O 1
ATOM 648 N N . GLY A 1 86 ? 11.418 1.427 -12.628 1.00 71.00 86 GLY A N 1
ATOM 649 C CA . GLY A 1 86 ? 12.086 1.082 -11.382 1.00 71.00 86 GLY A CA 1
ATOM 650 C C . GLY A 1 86 ? 13.169 2.098 -11.025 1.00 71.00 86 GLY A C 1
ATOM 651 O O . GLY A 1 86 ? 13.663 2.840 -11.876 1.00 71.00 86 GLY A O 1
ATOM 652 N N . TRP A 1 87 ? 13.588 2.112 -9.759 1.00 64.38 87 TRP A N 1
ATOM 653 C CA . TRP A 1 87 ? 14.531 3.113 -9.234 1.00 64.38 87 TRP A CA 1
ATOM 654 C C . TRP A 1 87 ? 15.839 3.246 -10.047 1.00 64.38 87 TRP A C 1
ATOM 656 O O . TRP A 1 87 ? 16.340 4.351 -10.237 1.00 64.38 87 TRP A O 1
ATOM 666 N N . LYS A 1 88 ? 16.384 2.144 -10.581 1.00 74.31 88 LYS A N 1
ATOM 667 C CA . LYS A 1 88 ? 17.601 2.157 -11.423 1.00 74.31 88 LYS A CA 1
ATOM 668 C C . LYS A 1 88 ? 17.351 2.521 -12.897 1.00 74.31 88 LYS A C 1
ATOM 670 O O . LYS A 1 88 ? 18.257 2.383 -13.712 1.00 74.31 88 LYS A O 1
ATOM 675 N N . GLY A 1 89 ? 16.143 2.961 -13.245 1.00 75.50 89 GLY A N 1
ATOM 676 C CA . GLY A 1 89 ? 15.756 3.303 -14.615 1.00 75.50 89 GLY A CA 1
ATOM 677 C C . GLY A 1 89 ? 15.397 2.101 -15.494 1.00 75.50 89 GLY A C 1
ATOM 678 O O . GLY A 1 89 ? 15.275 2.263 -16.702 1.00 75.50 89 GLY A O 1
ATOM 679 N N . GLY A 1 90 ? 15.253 0.909 -14.908 1.00 81.25 90 GLY A N 1
ATOM 680 C CA . GLY A 1 90 ? 14.793 -0.292 -15.610 1.00 81.25 90 GLY A CA 1
ATOM 681 C C . GLY A 1 90 ? 13.274 -0.445 -15.578 1.00 81.25 90 GLY A C 1
ATOM 682 O O . GLY A 1 90 ? 12.593 0.208 -14.790 1.00 81.25 90 GLY A O 1
ATOM 683 N N . ASP A 1 91 ? 12.755 -1.346 -16.401 1.00 87.06 91 ASP A N 1
ATOM 684 C CA . ASP A 1 91 ? 11.337 -1.694 -16.427 1.00 87.06 91 ASP A CA 1
ATOM 685 C C . ASP A 1 91 ? 10.988 -2.643 -15.274 1.00 87.06 91 ASP A C 1
ATOM 687 O O . ASP A 1 91 ? 11.589 -3.706 -15.123 1.00 87.06 91 ASP A O 1
ATOM 691 N N . PHE A 1 92 ? 9.998 -2.267 -14.468 1.00 88.25 92 PHE A N 1
ATOM 692 C CA . PHE A 1 92 ? 9.468 -3.077 -13.376 1.00 88.25 92 PHE A CA 1
ATOM 693 C C . PHE A 1 92 ? 8.032 -3.525 -13.691 1.00 88.25 92 PHE A C 1
ATOM 695 O O . PHE A 1 92 ? 7.142 -2.670 -13.777 1.00 88.25 92 PHE A O 1
ATOM 702 N N . PRO A 1 93 ? 7.771 -4.834 -13.870 1.00 91.19 93 PRO A N 1
ATOM 703 C CA . PRO A 1 93 ? 6.424 -5.342 -14.096 1.00 91.19 93 PRO A CA 1
ATOM 704 C C . PRO A 1 93 ? 5.649 -5.427 -12.779 1.00 91.19 93 PRO A C 1
ATOM 706 O O . PRO A 1 93 ? 6.050 -6.123 -11.847 1.00 91.19 93 PRO A O 1
ATOM 709 N N . VAL A 1 94 ? 4.492 -4.775 -12.716 1.00 92.81 94 VAL A N 1
ATOM 710 C CA . VAL A 1 94 ? 3.620 -4.846 -11.540 1.00 92.81 94 VAL A CA 1
ATOM 711 C C . VAL A 1 94 ? 2.785 -6.121 -11.601 1.00 92.81 94 VAL A C 1
ATOM 713 O O . VAL A 1 94 ? 1.922 -6.265 -12.471 1.00 92.81 94 VAL A O 1
ATOM 716 N N . ARG A 1 95 ? 3.016 -7.048 -10.666 1.00 94.25 95 ARG A N 1
ATOM 717 C CA . ARG A 1 95 ? 2.324 -8.344 -10.610 1.00 94.25 95 ARG A CA 1
ATOM 718 C C . ARG A 1 95 ? 1.764 -8.614 -9.218 1.00 94.25 95 ARG A C 1
ATOM 720 O O . ARG A 1 95 ? 2.280 -8.120 -8.220 1.00 94.25 95 ARG A O 1
ATOM 727 N N . THR A 1 96 ? 0.696 -9.400 -9.161 1.00 95.62 96 THR A N 1
ATOM 728 C CA . THR A 1 96 ? -0.010 -9.721 -7.913 1.00 95.62 96 THR A CA 1
ATOM 729 C C . THR A 1 96 ? 0.753 -10.699 -7.029 1.00 95.62 96 THR A C 1
ATOM 731 O O . THR A 1 96 ? 0.539 -10.697 -5.828 1.00 95.62 96 THR A O 1
ATOM 734 N N . ASP A 1 97 ? 1.634 -11.523 -7.596 1.00 94.12 97 ASP A N 1
ATOM 735 C CA . ASP A 1 97 ? 2.412 -12.547 -6.889 1.00 94.12 97 ASP A CA 1
ATOM 736 C C . ASP A 1 97 ? 3.661 -11.995 -6.183 1.00 94.12 97 ASP A C 1
ATOM 738 O O . ASP A 1 97 ? 4.351 -12.736 -5.486 1.00 94.12 97 ASP A O 1
ATOM 742 N N . LEU A 1 98 ? 3.960 -10.702 -6.343 1.00 91.69 98 LEU A N 1
ATOM 743 C CA . LEU A 1 98 ? 5.125 -10.072 -5.725 1.00 91.69 98 LEU A CA 1
ATOM 744 C C . LEU A 1 98 ? 4.855 -9.739 -4.267 1.00 91.69 98 LEU A C 1
ATOM 746 O O . LEU A 1 98 ? 3.808 -9.175 -3.959 1.00 91.69 98 LEU A O 1
ATOM 750 N N . LEU A 1 99 ? 5.830 -9.990 -3.393 1.00 93.12 99 LEU A N 1
ATOM 751 C CA . LEU A 1 99 ? 5.804 -9.460 -2.031 1.00 93.12 99 LEU A CA 1
ATOM 752 C C . LEU A 1 99 ? 5.681 -7.935 -2.048 1.00 93.12 99 LEU A C 1
ATOM 754 O O . LEU A 1 99 ? 6.224 -7.273 -2.940 1.00 93.12 99 LEU A O 1
ATOM 758 N N . VAL A 1 100 ? 4.969 -7.399 -1.056 1.00 93.88 100 VAL A N 1
ATOM 759 C CA . VAL A 1 100 ? 4.753 -5.960 -0.917 1.00 93.88 100 VAL A CA 1
ATOM 760 C C . VAL A 1 100 ? 5.377 -5.416 0.368 1.00 93.88 100 VAL A C 1
ATOM 762 O O . VAL A 1 100 ? 5.103 -5.871 1.480 1.00 93.88 100 VAL A O 1
ATOM 765 N N . MET A 1 101 ? 6.247 -4.427 0.186 1.00 93.75 101 MET A N 1
ATOM 766 C CA . MET A 1 101 ? 7.014 -3.769 1.239 1.00 93.75 101 MET A CA 1
ATOM 767 C C . MET A 1 101 ? 6.392 -2.409 1.580 1.00 93.75 101 MET A C 1
ATOM 769 O O . MET A 1 101 ? 5.804 -1.757 0.715 1.00 93.75 101 MET A O 1
ATOM 773 N N . LEU A 1 102 ? 6.550 -1.953 2.823 1.00 94.62 102 LEU A N 1
ATOM 774 C CA . LEU A 1 102 ? 6.206 -0.590 3.230 1.00 94.62 102 LEU A CA 1
ATOM 775 C C . LEU A 1 102 ? 7.475 0.264 3.275 1.00 94.62 102 LEU A C 1
ATOM 777 O O . LEU A 1 102 ? 8.207 0.220 4.258 1.00 94.62 102 LEU A O 1
ATOM 781 N N . GLY A 1 103 ? 7.746 1.052 2.241 1.00 91.50 103 GLY A N 1
ATOM 782 C CA . GLY A 1 103 ? 8.968 1.851 2.170 1.00 91.50 103 GLY A CA 1
ATOM 783 C C . GLY A 1 103 ? 8.859 2.971 1.152 1.00 91.50 103 GLY A C 1
ATOM 784 O O . GLY A 1 103 ? 8.195 2.810 0.137 1.00 91.50 103 GLY A O 1
ATOM 785 N N . ASP A 1 104 ? 9.498 4.106 1.434 1.00 88.31 104 ASP A N 1
ATOM 786 C CA . ASP A 1 104 ? 9.544 5.244 0.513 1.00 88.31 104 ASP A CA 1
ATOM 787 C C . ASP A 1 104 ? 10.280 4.909 -0.789 1.00 88.31 104 ASP A C 1
ATOM 789 O O . ASP A 1 104 ? 11.156 4.039 -0.839 1.00 88.31 104 ASP A O 1
ATOM 793 N N . PHE A 1 105 ? 9.996 5.681 -1.839 1.00 81.88 105 PHE A N 1
ATOM 794 C CA . PHE A 1 105 ? 10.704 5.558 -3.107 1.00 81.88 105 PHE A CA 1
ATOM 795 C C . PHE A 1 105 ? 12.216 5.731 -2.914 1.00 81.88 105 PHE A C 1
ATOM 797 O O . PHE A 1 105 ? 12.697 6.758 -2.433 1.00 81.88 105 PHE A O 1
ATOM 804 N N . GLY A 1 106 ? 12.977 4.713 -3.314 1.00 80.69 106 GLY A N 1
ATOM 805 C CA . GLY A 1 106 ? 14.421 4.700 -3.123 1.00 80.69 106 GLY A CA 1
ATOM 806 C C . GLY A 1 106 ? 14.862 4.346 -1.699 1.00 80.69 106 GLY A C 1
ATOM 807 O O . GLY A 1 106 ? 16.030 4.550 -1.392 1.00 80.69 106 GLY A O 1
ATOM 808 N N . ASN A 1 107 ? 14.009 3.774 -0.851 1.00 82.19 107 ASN A N 1
ATOM 809 C CA . ASN A 1 107 ? 14.385 3.182 0.435 1.00 82.19 107 ASN A CA 1
ATOM 810 C C . ASN A 1 107 ? 13.899 1.728 0.518 1.00 82.19 107 ASN A C 1
ATOM 812 O O . ASN A 1 107 ? 12.967 1.339 -0.180 1.00 82.19 107 ASN A O 1
ATOM 816 N N . CYS A 1 108 ? 14.563 0.918 1.344 1.00 86.12 108 CYS A N 1
ATOM 817 C CA . CYS A 1 108 ? 14.047 -0.398 1.721 1.00 86.12 108 CYS A CA 1
ATOM 818 C C . CYS A 1 108 ? 13.072 -0.230 2.890 1.00 86.12 108 CYS A C 1
ATOM 820 O O . CYS A 1 108 ? 13.221 0.696 3.693 1.00 86.12 108 CYS A O 1
ATOM 822 N N . GLY A 1 109 ? 12.115 -1.141 3.013 1.00 87.38 109 GLY A N 1
ATOM 823 C CA . GLY A 1 109 ? 11.140 -1.141 4.097 1.00 87.38 109 GLY A CA 1
ATOM 824 C C . GLY A 1 109 ? 10.853 -2.545 4.620 1.00 87.38 109 GLY A C 1
ATOM 825 O O . GLY A 1 109 ? 11.333 -3.512 4.035 1.00 87.38 109 GLY A O 1
ATOM 826 N N . PRO A 1 110 ? 10.102 -2.689 5.721 1.00 91.94 110 PRO A N 1
ATOM 827 C CA . PRO A 1 110 ? 9.639 -3.993 6.183 1.00 91.94 110 PRO A CA 1
ATOM 828 C C . PRO A 1 110 ? 8.540 -4.567 5.270 1.00 91.94 110 PRO A C 1
ATOM 830 O O . PRO A 1 110 ? 7.875 -3.838 4.529 1.00 91.94 110 PRO A O 1
ATOM 833 N N . CYS A 1 111 ? 8.314 -5.878 5.347 1.00 92.50 111 CYS A N 1
ATOM 834 C CA . CYS A 1 111 ? 7.203 -6.532 4.658 1.00 92.50 111 CYS A CA 1
ATOM 835 C C . CYS A 1 111 ? 5.873 -6.121 5.289 1.00 92.50 111 CYS A C 1
ATOM 837 O O . CYS A 1 111 ? 5.756 -6.109 6.515 1.00 92.50 111 CYS A O 1
ATOM 839 N N . ILE A 1 112 ? 4.848 -5.875 4.474 1.00 94.00 112 ILE A N 1
ATOM 840 C CA . ILE A 1 112 ? 3.469 -5.779 4.965 1.00 94.00 112 ILE A CA 1
ATOM 841 C C . ILE A 1 112 ? 2.964 -7.195 5.241 1.00 94.00 112 ILE A C 1
ATOM 843 O O . ILE A 1 112 ? 3.181 -8.101 4.436 1.00 94.00 112 ILE A O 1
ATOM 847 N N . VAL A 1 113 ? 2.312 -7.399 6.384 1.00 93.81 113 VAL A N 1
ATOM 848 C CA . VAL A 1 113 ? 1.890 -8.739 6.829 1.00 93.81 113 VAL A CA 1
ATOM 849 C C . VAL A 1 113 ? 0.436 -8.822 7.277 1.00 93.81 113 VAL A C 1
ATOM 851 O O . VAL A 1 113 ? -0.120 -9.919 7.309 1.00 93.81 113 VAL A O 1
ATOM 854 N N . ASP A 1 114 ? -0.176 -7.695 7.651 1.00 92.50 114 ASP A N 1
ATOM 855 C CA . ASP A 1 114 ? -1.594 -7.651 8.006 1.00 92.50 114 ASP A CA 1
ATOM 856 C C . ASP A 1 114 ? -2.163 -6.225 7.975 1.00 92.50 114 ASP A C 1
ATOM 858 O O . ASP A 1 114 ? -1.417 -5.241 7.942 1.00 92.50 114 ASP A O 1
ATOM 862 N N . LEU A 1 115 ? -3.492 -6.125 8.039 1.00 93.44 115 LEU A N 1
ATOM 863 C CA . LEU A 1 115 ? -4.231 -4.897 8.331 1.00 93.44 115 LEU A CA 1
ATOM 864 C C . LEU A 1 115 ? -5.113 -5.144 9.557 1.00 93.44 115 LEU A C 1
ATOM 866 O O . LEU A 1 115 ? -6.074 -5.907 9.487 1.00 93.44 115 LEU A O 1
ATOM 870 N N . ILE A 1 116 ? -4.822 -4.486 10.680 1.00 93.12 116 ILE A N 1
ATOM 871 C CA . ILE A 1 116 ? -5.560 -4.704 11.934 1.00 93.12 116 ILE A CA 1
ATOM 872 C C . ILE A 1 116 ? -6.411 -3.495 12.285 1.00 93.12 116 ILE A C 1
ATOM 874 O O . ILE A 1 116 ? -5.963 -2.360 12.180 1.00 93.12 116 ILE A O 1
ATOM 878 N N . MET A 1 117 ? -7.647 -3.718 12.722 1.00 94.81 117 MET A N 1
ATOM 879 C CA . MET A 1 117 ? -8.504 -2.626 13.175 1.00 94.81 117 MET A CA 1
ATOM 880 C C . MET A 1 117 ? -8.023 -2.106 14.535 1.00 94.81 117 MET A C 1
ATOM 882 O O . MET A 1 117 ? -7.989 -2.867 15.504 1.00 94.81 117 MET A O 1
ATOM 886 N N . GLY A 1 118 ? -7.677 -0.821 14.600 1.00 91.75 118 GLY A N 1
ATOM 887 C CA . GLY A 1 118 ? -7.381 -0.116 15.842 1.00 91.75 118 GLY A CA 1
ATOM 888 C C . GLY A 1 118 ? -8.640 0.226 16.643 1.00 91.75 118 GLY A C 1
ATOM 889 O O . GLY A 1 118 ? -9.770 0.123 16.156 1.00 91.75 118 GLY A O 1
ATOM 890 N N . ASP A 1 119 ? -8.444 0.683 17.881 1.00 91.81 119 ASP A N 1
ATOM 891 C CA . ASP A 1 119 ? -9.534 1.045 18.802 1.00 91.81 119 ASP A CA 1
ATOM 892 C C . ASP A 1 119 ? -10.367 2.248 18.313 1.00 91.81 119 ASP A C 1
ATOM 894 O O . ASP A 1 119 ? -11.515 2.430 18.720 1.00 91.81 119 ASP A O 1
ATOM 898 N N . ASP A 1 120 ? -9.809 3.062 17.412 1.00 92.69 120 ASP A N 1
ATOM 899 C CA . ASP A 1 120 ? -10.468 4.200 16.762 1.00 92.69 120 ASP A CA 1
ATOM 900 C C . ASP A 1 120 ? -11.290 3.802 15.518 1.00 92.69 120 ASP A C 1
ATOM 902 O O . ASP A 1 120 ? -11.869 4.661 14.845 1.00 92.69 120 ASP A O 1
ATOM 906 N N . GLY A 1 121 ? -11.349 2.503 15.201 1.00 92.69 121 GLY A N 1
ATOM 907 C CA . GLY A 1 121 ? -12.033 1.967 14.025 1.00 92.69 121 GLY A CA 1
ATOM 908 C C . GLY A 1 121 ? -11.296 2.216 12.705 1.00 92.69 121 GLY A C 1
ATOM 909 O O . GLY A 1 121 ? -11.887 2.037 11.637 1.00 92.69 121 GLY A O 1
ATOM 910 N N . VAL A 1 122 ? -10.030 2.642 12.752 1.00 94.94 122 VAL A N 1
ATOM 911 C CA . VAL A 1 122 ? -9.153 2.766 11.583 1.00 94.94 122 VAL A CA 1
ATOM 912 C C . VAL A 1 122 ? -8.245 1.542 11.520 1.00 94.94 122 VAL A C 1
ATOM 914 O O . VAL A 1 122 ? -7.673 1.130 12.522 1.00 94.94 122 VAL A O 1
ATOM 917 N N . TYR A 1 123 ? -8.122 0.939 10.340 1.00 96.38 123 TYR A N 1
ATOM 918 C CA . TYR A 1 123 ? -7.202 -0.173 10.127 1.00 96.38 123 TYR A CA 1
ATOM 919 C C . TYR A 1 123 ? -5.769 0.343 10.016 1.00 96.38 123 TYR A C 1
ATOM 921 O O . TYR A 1 123 ? -5.511 1.313 9.306 1.00 96.38 123 TYR A O 1
ATOM 929 N N . GLU A 1 124 ? -4.835 -0.309 10.689 1.00 94.81 124 GLU A N 1
ATOM 930 C CA . GLU A 1 124 ? -3.413 0.011 10.671 1.00 94.81 124 GLU A CA 1
ATOM 931 C C . GLU A 1 124 ? -2.629 -1.082 9.952 1.00 94.81 124 GLU A C 1
ATOM 933 O O . GLU A 1 124 ? -2.931 -2.273 10.078 1.00 94.81 124 GLU A O 1
ATOM 938 N N . VAL A 1 125 ? -1.616 -0.666 9.193 1.00 94.00 125 VAL A N 1
ATOM 939 C CA . VAL A 1 125 ? -0.688 -1.583 8.531 1.00 94.00 125 VAL A CA 1
ATOM 940 C C . VAL A 1 125 ? 0.210 -2.234 9.570 1.00 94.00 125 VAL A C 1
ATOM 942 O O . VAL A 1 125 ? 0.905 -1.549 10.318 1.00 94.00 125 VAL A O 1
ATOM 945 N N . VAL A 1 126 ? 0.241 -3.562 9.572 1.00 93.31 126 VAL A N 1
ATOM 946 C CA . VAL A 1 126 ? 1.202 -4.343 10.347 1.00 93.31 126 VAL A CA 1
ATOM 947 C C . VAL A 1 126 ? 2.346 -4.743 9.436 1.00 93.31 126 VAL A C 1
ATOM 949 O O . VAL A 1 126 ? 2.132 -5.201 8.309 1.00 93.31 126 VAL A O 1
ATOM 952 N N . THR A 1 127 ? 3.566 -4.601 9.943 1.00 92.88 127 THR A N 1
ATOM 953 C CA . THR A 1 127 ? 4.782 -4.948 9.214 1.00 92.88 127 THR A CA 1
ATOM 954 C C . THR A 1 127 ? 5.672 -5.897 10.005 1.00 92.88 127 THR A C 1
ATOM 956 O O . THR A 1 127 ? 5.679 -5.857 11.235 1.00 92.88 127 THR A O 1
ATOM 959 N N . ALA A 1 128 ? 6.469 -6.700 9.307 1.00 89.44 128 ALA A N 1
ATOM 960 C CA . ALA A 1 128 ? 7.521 -7.527 9.894 1.00 89.44 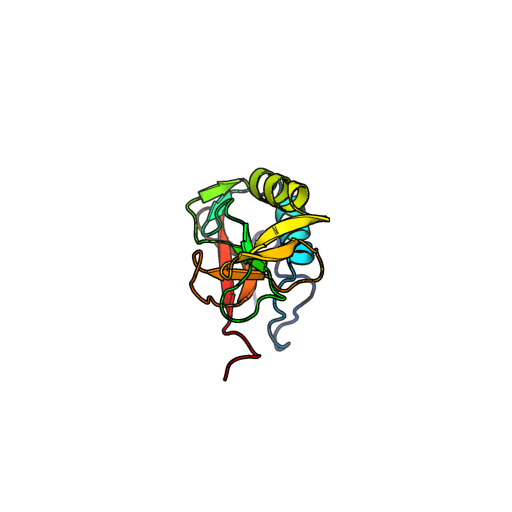128 ALA A CA 1
ATOM 961 C C . ALA A 1 128 ? 8.846 -7.321 9.151 1.00 89.44 128 ALA A C 1
ATOM 963 O O . ALA A 1 128 ? 8.854 -6.909 7.989 1.00 89.44 128 ALA A O 1
ATOM 964 N N . GLU A 1 129 ? 9.966 -7.607 9.818 1.00 84.31 129 GLU A N 1
ATOM 965 C CA . GLU A 1 129 ? 11.281 -7.597 9.171 1.00 84.31 129 GLU A CA 1
ATOM 966 C C . GLU A 1 129 ? 11.303 -8.530 7.958 1.00 84.31 129 GLU A C 1
ATOM 968 O O . GLU A 1 129 ? 10.657 -9.581 7.951 1.00 84.31 129 GLU A O 1
ATOM 973 N N . ASP A 1 130 ? 12.057 -8.133 6.934 1.00 72.56 130 ASP A N 1
ATOM 974 C CA . ASP A 1 130 ? 12.197 -8.926 5.723 1.00 72.56 130 ASP A CA 1
ATOM 975 C C . ASP A 1 130 ? 12.946 -10.233 6.038 1.00 72.56 130 ASP A C 1
ATOM 977 O O . ASP A 1 130 ? 14.119 -10.193 6.420 1.00 72.56 130 ASP A O 1
ATOM 981 N N . PRO A 1 131 ? 12.318 -11.411 5.870 1.00 63.78 131 PRO A N 1
ATOM 982 C CA . PRO A 1 131 ? 12.961 -12.681 6.189 1.00 63.78 131 PRO A CA 1
ATOM 983 C C . PRO A 1 131 ? 14.164 -12.999 5.285 1.00 63.78 131 PRO A C 1
ATOM 985 O O . PRO A 1 131 ? 14.936 -13.900 5.615 1.00 63.78 131 PRO A O 1
ATOM 988 N N . LEU A 1 132 ? 14.323 -12.296 4.157 1.00 61.25 132 LEU A N 1
ATOM 989 C CA . LEU A 1 132 ? 15.387 -12.518 3.175 1.00 61.25 132 LEU A CA 1
ATOM 990 C C . LEU A 1 132 ? 16.612 -11.609 3.375 1.00 61.25 132 LEU A C 1
ATOM 992 O O . LEU A 1 132 ? 17.649 -11.872 2.768 1.00 61.25 132 LEU A O 1
ATOM 996 N N . PHE A 1 133 ? 16.535 -10.602 4.250 1.00 54.03 133 PHE A N 1
ATOM 997 C CA . 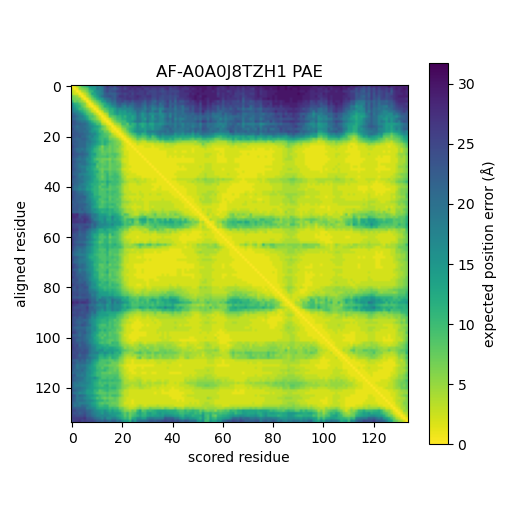PHE A 1 133 ? 17.675 -9.769 4.643 1.00 54.03 133 PHE A CA 1
ATOM 998 C C . PHE A 1 133 ? 17.948 -9.943 6.147 1.00 54.03 133 PHE A C 1
ATOM 1000 O O . PHE A 1 133 ? 17.313 -9.306 6.982 1.00 54.03 133 PHE A O 1
ATOM 1007 N N . ARG A 1 134 ? 18.898 -10.826 6.483 1.00 45.62 134 ARG A N 1
ATOM 1008 C CA . ARG A 1 134 ? 19.476 -11.005 7.826 1.00 45.62 134 ARG A CA 1
ATOM 1009 C C . ARG A 1 134 ? 20.976 -10.756 7.806 1.00 45.62 134 ARG A C 1
ATOM 1011 O O . ARG A 1 134 ? 21.609 -11.153 6.803 1.00 45.62 134 ARG A O 1
#

Sequence (134 aa):
MIEFRTGTPRLSNPLTAPGDPVKPYTLGDLIDHLQVLGNAKVRGLSDQLHSDRGDYERSAIAPGGTERASQLARMYMSRIGSTMTGWKGGDFPVRTDLLVMLGDFGNCGPCIVDLIMGDDGVYEVVTAEDPLFR

Mean predicted aligned error: 7.93 Å